Protein AF-A0AAU7JNE1-F1 (afdb_monomer_lite)

Structure (mmCIF, N/CA/C/O backbone):
data_AF-A0AAU7JNE1-F1
#
_entry.id   AF-A0AAU7JNE1-F1
#
loop_
_atom_site.group_PDB
_atom_site.id
_atom_site.type_symbol
_atom_site.label_atom_id
_atom_site.label_alt_id
_atom_site.label_comp_id
_atom_site.label_asym_id
_atom_site.label_entity_id
_atom_site.label_seq_id
_atom_site.pdbx_PDB_ins_code
_atom_site.Cartn_x
_atom_site.Cartn_y
_atom_site.Cartn_z
_atom_site.occupancy
_atom_site.B_iso_or_equiv
_atom_site.auth_seq_id
_atom_site.auth_comp_id
_atom_site.auth_asym_id
_atom_site.auth_atom_id
_atom_site.pdbx_PDB_model_num
ATOM 1 N N . MET A 1 1 ? 62.687 -26.487 -42.918 1.00 47.53 1 MET A N 1
ATOM 2 C CA . MET A 1 1 ? 62.307 -25.423 -43.878 1.00 47.53 1 MET A CA 1
ATOM 3 C C . MET A 1 1 ? 61.175 -25.980 -44.730 1.00 47.53 1 MET A C 1
ATOM 5 O O . MET A 1 1 ? 61.359 -27.064 -45.246 1.00 47.53 1 MET A O 1
ATOM 9 N N . GLY A 1 2 ? 59.994 -25.391 -44.863 1.00 45.94 2 GLY A N 1
ATOM 10 C CA . GLY A 1 2 ? 59.528 -24.094 -44.408 1.00 45.94 2 GLY A CA 1
ATOM 11 C C . GLY A 1 2 ? 57.996 -24.023 -44.367 1.00 45.94 2 GLY A C 1
ATOM 12 O O . GLY A 1 2 ? 57.308 -24.884 -44.899 1.00 45.94 2 GLY A O 1
ATOM 13 N N . ALA A 1 3 ? 57.560 -22.938 -43.730 1.00 47.88 3 ALA A N 1
ATOM 14 C CA . ALA A 1 3 ? 56.299 -22.215 -43.869 1.00 47.88 3 ALA A CA 1
ATOM 15 C C . ALA A 1 3 ? 54.975 -22.896 -43.460 1.00 47.88 3 ALA A C 1
ATOM 17 O O . ALA A 1 3 ? 54.356 -23.655 -44.197 1.00 47.88 3 ALA A O 1
ATOM 18 N N . ALA A 1 4 ? 54.499 -22.467 -42.287 1.00 55.19 4 ALA A N 1
ATOM 19 C CA . ALA A 1 4 ? 53.085 -22.336 -41.941 1.00 55.19 4 ALA A CA 1
ATOM 20 C C . ALA A 1 4 ? 52.344 -21.371 -42.892 1.00 55.19 4 ALA A C 1
ATOM 22 O O . ALA A 1 4 ? 52.993 -20.496 -43.462 1.00 55.19 4 ALA A O 1
ATOM 23 N N . THR A 1 5 ? 51.009 -21.494 -42.996 1.00 53.25 5 THR A N 1
ATOM 24 C CA . THR A 1 5 ? 49.974 -20.423 -43.165 1.00 53.25 5 THR A CA 1
ATOM 25 C C . THR A 1 5 ? 48.622 -21.076 -43.542 1.00 53.25 5 THR A C 1
ATOM 27 O O . THR A 1 5 ? 48.529 -21.753 -44.555 1.00 53.25 5 THR A O 1
ATOM 30 N N . HIS A 1 6 ? 47.671 -21.228 -42.602 1.00 47.78 6 HIS A N 1
ATOM 31 C CA . HIS A 1 6 ? 46.454 -20.408 -42.355 1.00 47.78 6 HIS A CA 1
ATOM 32 C C . HIS A 1 6 ? 45.591 -20.187 -43.619 1.00 47.78 6 HIS A C 1
ATOM 34 O O . HIS A 1 6 ? 46.081 -19.641 -44.594 1.00 47.78 6 HIS A O 1
ATOM 40 N N . ALA A 1 7 ? 44.313 -20.577 -43.684 1.00 55.62 7 ALA A N 1
ATOM 41 C CA . ALA A 1 7 ? 43.186 -19.962 -42.962 1.00 55.62 7 ALA A CA 1
ATOM 42 C C . ALA A 1 7 ? 41.859 -20.752 -43.223 1.00 55.62 7 ALA A C 1
ATOM 44 O O . ALA A 1 7 ? 41.901 -21.788 -43.881 1.00 55.62 7 ALA A O 1
ATOM 45 N N . PRO A 1 8 ? 40.676 -20.321 -42.739 1.00 52.72 8 PRO A N 1
ATOM 46 C CA . PRO A 1 8 ? 40.127 -20.716 -41.448 1.00 52.72 8 PRO A CA 1
ATOM 47 C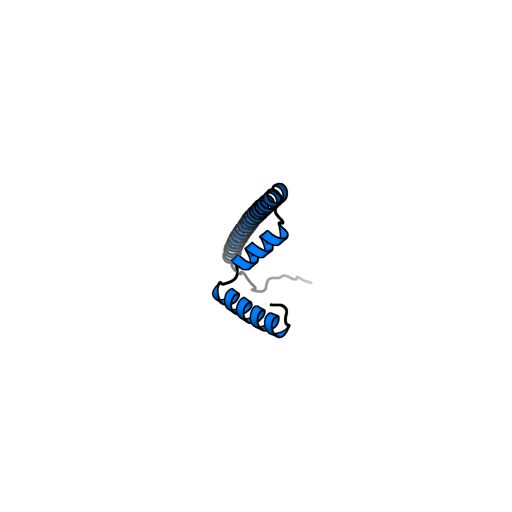 C . PRO A 1 8 ? 38.749 -21.399 -41.550 1.00 52.72 8 PRO A C 1
ATOM 49 O O . PRO A 1 8 ? 38.075 -21.402 -42.577 1.00 52.72 8 PRO A O 1
ATOM 52 N N . ALA A 1 9 ? 38.334 -21.963 -40.416 1.00 52.16 9 ALA A N 1
ATOM 53 C CA . ALA A 1 9 ? 37.028 -22.553 -40.177 1.00 52.16 9 ALA A CA 1
ATOM 54 C C . ALA A 1 9 ? 35.875 -21.618 -40.582 1.00 52.16 9 ALA A C 1
ATOM 56 O O . ALA A 1 9 ? 35.756 -20.497 -40.086 1.00 52.16 9 ALA A O 1
ATOM 57 N N . ALA A 1 10 ? 34.979 -22.133 -41.423 1.00 54.16 10 ALA A N 1
ATOM 58 C CA . ALA A 1 10 ? 33.642 -21.598 -41.597 1.00 54.16 10 ALA A CA 1
ATOM 59 C C . ALA A 1 10 ? 32.882 -21.738 -40.271 1.00 54.16 10 ALA A C 1
ATOM 61 O O . ALA A 1 10 ? 32.312 -22.781 -39.960 1.00 54.16 10 ALA A O 1
ATOM 62 N N . ALA A 1 11 ? 32.897 -20.687 -39.461 1.00 57.72 11 ALA A N 1
ATOM 63 C CA . ALA A 1 11 ? 31.986 -20.560 -38.346 1.00 57.72 11 ALA A CA 1
ATOM 64 C C . ALA A 1 11 ? 31.508 -19.112 -38.238 1.00 57.72 11 ALA A C 1
ATOM 66 O O . ALA A 1 11 ? 32.297 -18.192 -38.040 1.00 57.72 11 ALA A O 1
ATOM 67 N N . ARG A 1 12 ? 30.177 -18.989 -38.256 1.00 57.16 12 ARG A N 1
ATOM 68 C CA . ARG A 1 12 ? 29.361 -17.984 -37.567 1.00 57.16 12 ARG A CA 1
ATOM 69 C C . ARG A 1 12 ? 29.559 -16.516 -37.966 1.00 57.16 12 ARG A C 1
ATOM 71 O O . ARG A 1 12 ? 29.960 -15.694 -37.154 1.00 57.16 12 ARG A O 1
ATOM 78 N N . ASN A 1 13 ? 29.097 -16.161 -39.164 1.00 53.84 13 ASN A N 1
ATOM 79 C CA . ASN A 1 13 ? 28.498 -14.837 -39.350 1.00 53.84 13 ASN A CA 1
ATOM 80 C C . ASN A 1 13 ? 27.006 -14.927 -38.987 1.00 53.84 13 ASN A C 1
ATOM 82 O O . ASN A 1 13 ? 26.149 -15.042 -39.861 1.00 53.84 13 ASN A O 1
ATOM 86 N N . ALA A 1 14 ? 26.707 -14.963 -37.684 1.00 57.62 14 ALA A N 1
ATOM 87 C CA . ALA A 1 14 ? 25.379 -14.580 -37.218 1.00 57.62 14 ALA A CA 1
ATOM 88 C C . ALA A 1 14 ? 25.259 -13.078 -37.495 1.00 57.62 14 ALA A C 1
ATOM 90 O O . ALA A 1 14 ? 26.053 -12.284 -36.992 1.00 57.62 14 ALA A O 1
ATOM 91 N N . SER A 1 15 ? 24.346 -12.730 -38.395 1.00 55.62 15 SER A N 1
ATOM 92 C CA . SER A 1 15 ? 24.239 -11.419 -39.023 1.00 55.62 15 SER A CA 1
ATOM 93 C C . SER A 1 15 ? 24.266 -10.276 -38.010 1.00 55.62 15 SER A C 1
ATOM 95 O O . SER A 1 15 ? 23.428 -10.207 -37.113 1.00 55.62 15 SER A O 1
ATOM 97 N N . VAL A 1 16 ? 25.171 -9.325 -38.232 1.00 57.22 16 VAL A N 1
ATOM 98 C CA . VAL A 1 16 ? 25.333 -8.070 -37.477 1.00 57.22 16 VAL A CA 1
ATOM 99 C C . VAL A 1 16 ? 24.021 -7.262 -37.343 1.00 57.22 16 VAL A C 1
ATOM 101 O O . VAL A 1 16 ? 23.894 -6.467 -36.419 1.00 57.22 16 VAL A O 1
ATOM 104 N N . GLY A 1 17 ? 23.014 -7.506 -38.194 1.00 57.47 17 GLY A N 1
ATOM 105 C CA . GLY A 1 17 ? 21.682 -6.891 -38.095 1.00 57.47 17 GLY A CA 1
ATOM 106 C C . GLY A 1 17 ? 20.751 -7.479 -37.022 1.00 57.47 17 GLY A C 1
ATOM 107 O O . GLY A 1 17 ? 19.938 -6.745 -36.473 1.00 57.47 17 GLY A O 1
ATOM 108 N N . ASP A 1 18 ? 20.887 -8.762 -36.675 1.00 60.38 18 ASP A N 1
ATOM 109 C CA . ASP A 1 18 ? 19.986 -9.444 -35.724 1.00 60.38 18 ASP A CA 1
ATOM 110 C C . ASP A 1 18 ? 20.318 -9.066 -34.267 1.00 60.38 18 ASP A C 1
ATOM 112 O O . ASP A 1 18 ? 19.441 -8.748 -33.465 1.00 60.38 18 ASP A O 1
ATOM 116 N N . ASN A 1 19 ? 21.616 -8.943 -33.958 1.00 67.25 19 ASN A N 1
ATOM 117 C CA . ASN A 1 19 ? 22.093 -8.473 -32.651 1.00 67.25 19 ASN A CA 1
ATOM 118 C C . ASN A 1 19 ? 21.745 -6.998 -32.379 1.00 67.25 19 ASN A C 1
ATOM 120 O O . ASN A 1 19 ? 21.518 -6.629 -31.229 1.00 67.25 19 ASN A O 1
ATOM 124 N N . GLY A 1 20 ? 21.705 -6.152 -33.417 1.00 74.44 20 GLY A N 1
ATOM 125 C CA . GLY A 1 20 ? 21.355 -4.733 -33.285 1.00 74.44 20 GLY A CA 1
ATOM 126 C C . GLY A 1 20 ? 19.876 -4.525 -32.957 1.00 74.44 20 GLY A C 1
ATOM 127 O O . GLY A 1 20 ? 19.552 -3.826 -32.001 1.00 74.44 20 GLY A O 1
ATOM 128 N N . ILE A 1 21 ? 18.985 -5.212 -33.680 1.00 74.50 21 ILE A N 1
ATOM 129 C CA . ILE A 1 21 ? 17.534 -5.148 -33.440 1.00 74.50 21 ILE A CA 1
ATOM 130 C C . ILE A 1 21 ? 17.189 -5.710 -32.052 1.00 74.50 21 ILE A C 1
ATOM 132 O O . ILE A 1 21 ? 16.400 -5.108 -31.322 1.00 74.50 21 ILE A O 1
ATOM 136 N N . ALA A 1 22 ? 17.814 -6.823 -31.649 1.00 86.31 22 ALA A N 1
ATOM 137 C CA . ALA A 1 22 ? 17.635 -7.386 -30.311 1.00 86.31 22 ALA A CA 1
ATOM 138 C C . ALA A 1 22 ? 18.128 -6.436 -29.199 1.00 86.31 22 ALA A C 1
ATOM 140 O O . ALA A 1 22 ? 17.481 -6.320 -28.156 1.00 86.31 22 ALA A O 1
ATOM 141 N N . ALA A 1 23 ? 19.235 -5.717 -29.421 1.00 91.88 23 ALA A N 1
ATOM 142 C CA . ALA A 1 23 ? 19.755 -4.738 -28.467 1.00 91.88 23 ALA A CA 1
ATOM 143 C C . ALA A 1 23 ? 18.835 -3.515 -28.312 1.00 91.88 23 ALA A C 1
ATOM 145 O O . ALA A 1 23 ? 18.633 -3.045 -27.191 1.00 91.88 23 ALA A O 1
ATOM 146 N N . ASP A 1 24 ? 18.240 -3.024 -29.400 1.00 93.31 24 ASP A N 1
ATOM 147 C CA . ASP A 1 24 ? 17.316 -1.886 -29.351 1.00 93.31 24 ASP A CA 1
ATOM 148 C C . ASP A 1 24 ? 15.982 -2.254 -28.682 1.00 93.31 24 ASP A C 1
ATOM 150 O O . ASP A 1 24 ? 15.461 -1.480 -27.876 1.00 93.31 24 ASP A O 1
ATOM 154 N N . GLN A 1 25 ? 15.462 -3.464 -28.926 1.00 94.69 25 GLN A N 1
ATOM 155 C CA . GLN A 1 25 ? 14.291 -3.980 -28.205 1.00 94.69 25 GLN A CA 1
ATOM 156 C C . GLN A 1 25 ? 14.562 -4.122 -26.704 1.00 94.69 25 GLN A C 1
ATOM 158 O O . GLN A 1 25 ? 13.729 -3.724 -25.886 1.00 94.69 25 GLN A O 1
ATOM 163 N N . LEU A 1 26 ? 15.730 -4.655 -26.333 1.00 94.94 26 LEU A N 1
ATOM 164 C CA . LEU A 1 26 ? 16.135 -4.770 -24.935 1.00 94.94 26 LEU A CA 1
ATOM 165 C C . LEU A 1 26 ? 16.241 -3.391 -24.270 1.00 94.94 26 LEU A C 1
ATOM 167 O O . LEU A 1 26 ? 15.711 -3.212 -23.174 1.00 94.94 26 LEU A O 1
ATOM 171 N N . ARG A 1 27 ? 16.856 -2.406 -24.941 1.00 96.81 27 ARG A N 1
ATOM 172 C CA . ARG A 1 27 ? 16.958 -1.028 -24.435 1.00 96.81 27 ARG A CA 1
ATOM 173 C C . ARG A 1 27 ? 15.576 -0.419 -24.194 1.00 96.81 27 ARG A C 1
ATOM 175 O O . ARG A 1 27 ? 15.322 0.071 -23.100 1.00 96.81 27 ARG A O 1
ATOM 182 N N . ALA A 1 28 ? 14.657 -0.544 -25.152 1.00 97.25 2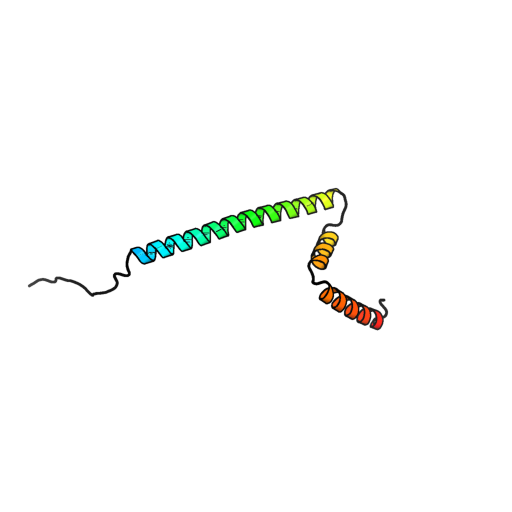8 ALA A N 1
ATOM 183 C CA . ALA A 1 28 ? 13.295 -0.028 -25.012 1.00 97.25 28 ALA A CA 1
ATOM 184 C C . ALA A 1 28 ? 12.516 -0.682 -23.851 1.00 97.25 28 ALA A C 1
ATOM 186 O O . ALA A 1 28 ? 11.717 -0.023 -23.182 1.00 97.25 28 ALA A O 1
ATOM 187 N N . ILE A 1 29 ? 12.734 -1.979 -23.591 1.00 97.81 29 ILE A N 1
ATOM 188 C CA . ILE A 1 29 ? 12.142 -2.668 -22.434 1.00 97.81 29 ILE A CA 1
ATOM 189 C C . ILE A 1 29 ? 12.721 -2.118 -21.126 1.00 97.81 29 ILE A C 1
ATOM 191 O O . ILE A 1 29 ? 11.946 -1.826 -20.216 1.00 97.81 29 ILE A O 1
ATOM 195 N N . ILE A 1 30 ? 14.048 -1.965 -21.040 1.00 98.19 30 ILE A N 1
ATOM 196 C CA . ILE A 1 30 ? 14.737 -1.454 -19.846 1.00 98.19 30 ILE A CA 1
ATOM 197 C C . ILE A 1 30 ? 14.266 -0.037 -19.523 1.00 98.19 30 ILE A C 1
ATOM 199 O O . ILE A 1 30 ? 13.774 0.187 -18.421 1.00 98.19 30 ILE A O 1
ATOM 203 N N . GLU A 1 31 ? 14.303 0.876 -20.494 1.00 98.50 31 GLU A N 1
ATOM 204 C CA . GLU A 1 31 ? 13.879 2.271 -20.308 1.00 98.50 31 GLU A CA 1
ATOM 205 C C . GLU A 1 31 ? 12.424 2.358 -19.819 1.00 98.50 31 GLU A C 1
ATOM 207 O O . GLU A 1 31 ? 12.090 3.134 -18.922 1.00 98.50 31 GLU A O 1
ATOM 212 N N . ARG A 1 32 ? 11.535 1.509 -20.358 1.00 98.50 32 ARG A N 1
ATOM 213 C CA . ARG A 1 32 ? 10.138 1.460 -19.910 1.00 98.50 32 ARG A CA 1
ATOM 214 C C . ARG A 1 32 ? 10.008 0.953 -18.472 1.00 98.50 32 ARG A C 1
ATOM 216 O O . ARG A 1 32 ? 9.151 1.452 -17.746 1.00 98.50 32 ARG A O 1
ATOM 223 N N . VAL A 1 33 ? 10.809 -0.032 -18.064 1.00 98.31 33 VAL A N 1
ATOM 224 C CA . VAL A 1 33 ? 10.821 -0.550 -16.684 1.00 98.31 33 VAL A CA 1
ATOM 225 C C . VAL A 1 33 ? 11.386 0.486 -15.715 1.00 98.31 33 VAL A C 1
ATOM 227 O O . VAL A 1 33 ? 10.800 0.689 -14.656 1.00 98.31 33 VAL A O 1
ATOM 230 N N . GLU A 1 34 ? 12.470 1.170 -16.075 1.00 98.44 34 GLU A N 1
ATOM 231 C CA . GLU A 1 34 ? 13.073 2.224 -15.253 1.00 98.44 34 GLU A CA 1
ATOM 232 C C . GLU A 1 34 ? 12.088 3.367 -15.011 1.00 98.44 34 GLU A C 1
ATOM 234 O O . GLU A 1 34 ? 11.841 3.723 -13.859 1.00 98.44 34 GLU A O 1
ATOM 239 N N . ARG A 1 35 ? 11.409 3.839 -16.063 1.00 98.62 35 ARG A N 1
ATOM 240 C CA . ARG A 1 35 ? 10.350 4.845 -15.921 1.00 98.62 35 ARG A CA 1
ATOM 241 C C . ARG A 1 35 ? 9.225 4.374 -14.992 1.00 98.62 35 ARG A C 1
ATOM 243 O O . ARG A 1 35 ? 8.794 5.118 -14.119 1.00 98.62 35 ARG A O 1
ATOM 250 N N . LEU A 1 36 ? 8.765 3.126 -15.133 1.00 98.56 36 LEU A N 1
ATOM 251 C CA . LEU A 1 36 ? 7.738 2.563 -14.244 1.00 98.56 36 LEU A CA 1
ATOM 252 C C . LEU A 1 36 ? 8.223 2.441 -12.789 1.00 98.56 36 LEU A C 1
ATOM 254 O O . LEU A 1 36 ? 7.424 2.579 -11.863 1.00 98.56 36 LEU A O 1
ATOM 258 N N . HIS A 1 37 ? 9.512 2.186 -12.560 1.00 98.44 37 HIS A N 1
ATOM 259 C CA . HIS A 1 37 ? 10.090 2.189 -11.217 1.00 98.44 37 HIS A CA 1
ATOM 260 C C . HIS A 1 37 ? 10.138 3.593 -10.611 1.00 98.44 37 HIS A C 1
ATOM 262 O O . HIS A 1 37 ? 9.848 3.739 -9.423 1.00 98.44 37 HIS A O 1
ATOM 268 N N . GLU A 1 38 ? 10.457 4.616 -11.401 1.00 98.44 38 GLU A N 1
ATOM 269 C CA . GLU A 1 38 ? 10.408 6.013 -10.961 1.00 98.44 38 GLU A CA 1
ATOM 270 C C . GLU A 1 38 ? 8.977 6.443 -10.616 1.00 98.44 38 GLU A C 1
ATOM 272 O O . GLU A 1 38 ? 8.745 6.965 -9.526 1.00 98.44 38 GLU A O 1
ATOM 277 N N . GLU A 1 39 ? 8.003 6.138 -11.480 1.00 98.38 39 GLU A N 1
ATOM 278 C CA . GLU A 1 39 ? 6.578 6.394 -11.228 1.00 98.38 39 GLU A CA 1
ATOM 279 C C . GLU A 1 39 ? 6.099 5.688 -9.949 1.00 98.38 39 GLU A C 1
ATOM 281 O O . GLU A 1 39 ? 5.448 6.294 -9.095 1.00 98.38 39 GLU A O 1
ATOM 286 N N . LYS A 1 40 ? 6.468 4.413 -9.767 1.00 98.00 40 LYS A N 1
ATOM 287 C CA . LYS A 1 40 ? 6.155 3.658 -8.547 1.00 98.00 40 LYS A CA 1
ATOM 288 C C . LYS A 1 40 ? 6.765 4.317 -7.309 1.00 98.00 40 LYS A C 1
ATOM 290 O O . LYS A 1 40 ? 6.091 4.408 -6.287 1.00 98.00 40 LYS A O 1
ATOM 295 N N . LYS A 1 41 ? 8.022 4.761 -7.384 1.00 98.06 41 LYS A N 1
ATOM 296 C CA . LYS A 1 41 ? 8.702 5.421 -6.266 1.00 98.06 41 LYS A CA 1
ATOM 297 C C . LYS A 1 41 ? 8.008 6.731 -5.886 1.00 98.06 41 LYS A C 1
ATOM 299 O O . LYS A 1 41 ? 7.796 6.955 -4.698 1.00 98.06 41 LYS A O 1
ATOM 304 N N . ALA A 1 42 ? 7.623 7.545 -6.868 1.00 98.31 42 ALA A N 1
ATOM 305 C CA . ALA A 1 42 ? 6.876 8.779 -6.631 1.00 98.31 42 ALA A CA 1
ATOM 306 C C . ALA A 1 42 ? 5.533 8.495 -5.934 1.00 98.31 42 ALA A C 1
ATOM 308 O O . ALA A 1 42 ? 5.225 9.093 -4.910 1.00 98.31 42 ALA A O 1
ATOM 309 N N . LEU A 1 43 ? 4.787 7.484 -6.393 1.00 98.38 43 LEU A N 1
ATOM 310 C CA . LEU A 1 43 ? 3.543 7.066 -5.735 1.00 98.38 43 LEU A CA 1
ATOM 311 C C . LEU A 1 43 ? 3.767 6.559 -4.300 1.00 98.38 43 LEU A C 1
ATOM 313 O O . LEU A 1 43 ? 2.956 6.810 -3.410 1.00 98.38 43 LEU A O 1
ATOM 317 N N . GLU A 1 44 ? 4.856 5.829 -4.049 1.00 98.12 44 GLU A N 1
ATOM 318 C CA . GLU A 1 44 ? 5.222 5.388 -2.698 1.00 98.12 44 GLU A CA 1
ATOM 319 C C . GLU A 1 44 ? 5.627 6.557 -1.783 1.00 98.12 44 GLU A C 1
ATOM 321 O O . GLU A 1 44 ? 5.451 6.469 -0.565 1.00 98.12 44 GLU A O 1
ATOM 326 N N . GLU A 1 45 ? 6.184 7.636 -2.334 1.00 98.62 45 GLU A N 1
ATOM 327 C CA . GLU A 1 45 ? 6.448 8.898 -1.629 1.00 98.62 45 GLU A CA 1
ATOM 328 C C . GLU A 1 45 ? 5.137 9.596 -1.261 1.00 98.62 45 GLU A C 1
ATOM 330 O O . GLU A 1 45 ? 4.889 9.800 -0.073 1.00 98.62 45 GLU A O 1
ATOM 335 N N . ASP A 1 46 ? 4.241 9.795 -2.226 1.00 98.62 46 ASP A N 1
ATOM 336 C CA . ASP A 1 46 ? 2.932 10.415 -1.993 1.00 98.62 46 ASP A CA 1
ATOM 337 C C . ASP A 1 46 ? 2.118 9.664 -0.923 1.00 98.62 46 ASP A C 1
ATOM 339 O O . ASP A 1 46 ? 1.559 10.256 0.002 1.00 98.62 46 ASP A O 1
ATOM 343 N N . ILE A 1 47 ? 2.088 8.326 -0.984 1.00 98.06 47 ILE A N 1
ATOM 344 C CA . ILE A 1 47 ? 1.403 7.496 0.020 1.00 98.06 47 ILE A CA 1
ATOM 345 C C . ILE A 1 47 ? 2.019 7.683 1.416 1.00 98.06 47 ILE A C 1
ATOM 347 O O . ILE A 1 47 ? 1.299 7.678 2.422 1.00 98.06 47 ILE A O 1
ATOM 351 N N . ARG A 1 48 ? 3.349 7.812 1.510 1.00 98.00 48 ARG A N 1
ATOM 352 C CA . ARG A 1 48 ? 4.028 8.048 2.793 1.00 98.00 48 ARG A CA 1
ATOM 353 C C . ARG A 1 48 ? 3.661 9.408 3.367 1.00 98.00 48 ARG A C 1
ATOM 355 O O . ARG A 1 48 ? 3.397 9.468 4.570 1.00 98.00 48 ARG A O 1
ATOM 362 N N . AS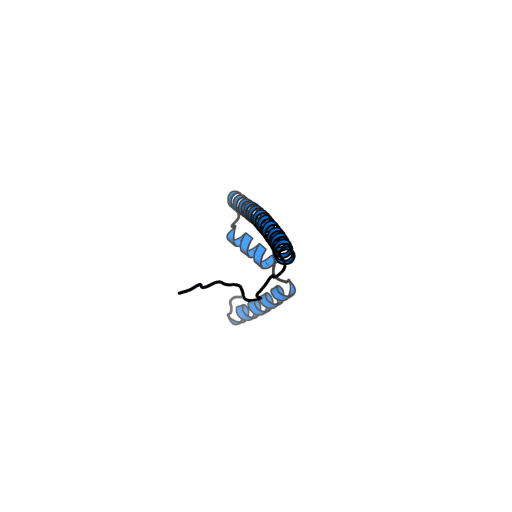P A 1 49 ? 3.588 10.435 2.533 1.00 98.44 49 ASP A N 1
ATOM 363 C CA . ASP A 1 49 ? 3.235 11.787 2.954 1.00 98.44 49 ASP A CA 1
ATOM 364 C C . ASP A 1 49 ? 1.788 11.859 3.455 1.00 98.44 49 ASP A C 1
ATOM 366 O O . ASP A 1 49 ? 1.548 12.397 4.535 1.00 98.44 49 ASP A O 1
ATOM 370 N N . VAL A 1 50 ? 0.842 11.182 2.793 1.00 98.44 50 VAL A N 1
ATOM 371 C CA . VAL A 1 50 ? -0.549 11.061 3.278 1.00 98.44 50 VAL A CA 1
ATOM 372 C C . VAL A 1 50 ? -0.620 10.379 4.650 1.00 98.44 50 VAL A C 1
ATOM 374 O O . VAL A 1 50 ? -1.357 10.810 5.541 1.00 98.44 50 VAL A O 1
ATOM 377 N N . TYR A 1 51 ? 0.155 9.312 4.874 1.00 98.25 51 TYR A N 1
ATOM 378 C CA . TYR A 1 51 ? 0.215 8.695 6.203 1.00 98.25 51 TYR A CA 1
ATOM 379 C C . TYR A 1 51 ? 0.885 9.605 7.240 1.00 98.25 51 TYR A C 1
ATOM 381 O O . TYR A 1 51 ? 0.490 9.582 8.409 1.00 98.25 51 TYR A O 1
ATOM 389 N N . ALA A 1 52 ? 1.891 10.387 6.849 1.00 98.31 52 ALA A N 1
ATOM 390 C CA . ALA A 1 52 ? 2.539 11.346 7.736 1.00 98.31 52 ALA A CA 1
ATOM 391 C C . ALA A 1 52 ? 1.577 12.474 8.140 1.00 98.31 52 ALA A C 1
ATOM 393 O O . ALA A 1 52 ? 1.501 12.797 9.327 1.00 98.31 52 ALA A O 1
ATOM 394 N N . GLU A 1 53 ? 0.791 12.996 7.197 1.00 98.44 53 GLU A N 1
ATOM 395 C CA . GLU A 1 53 ? -0.278 13.964 7.451 1.00 98.44 53 GLU A CA 1
ATOM 396 C C . GLU A 1 53 ? -1.296 13.397 8.443 1.00 98.44 53 GLU A C 1
ATOM 398 O O . GLU A 1 53 ? -1.518 13.990 9.498 1.00 98.44 53 GLU A O 1
ATOM 403 N N . ALA A 1 54 ? -1.820 12.193 8.184 1.00 98.50 54 ALA A N 1
ATOM 404 C CA . ALA A 1 54 ? -2.780 11.546 9.075 1.00 98.50 54 ALA A CA 1
ATOM 405 C C . ALA A 1 54 ? -2.238 11.399 10.508 1.00 98.50 54 ALA A C 1
ATOM 407 O O . ALA A 1 54 ? -2.961 11.624 11.481 1.00 98.50 54 ALA A O 1
ATOM 408 N N . LYS A 1 55 ? -0.946 11.072 10.654 1.00 98.00 55 LYS A N 1
ATOM 409 C CA . LYS A 1 55 ? -0.276 11.035 11.960 1.00 98.00 55 LYS A CA 1
ATOM 410 C C . LYS A 1 55 ? -0.223 12.420 12.613 1.00 98.00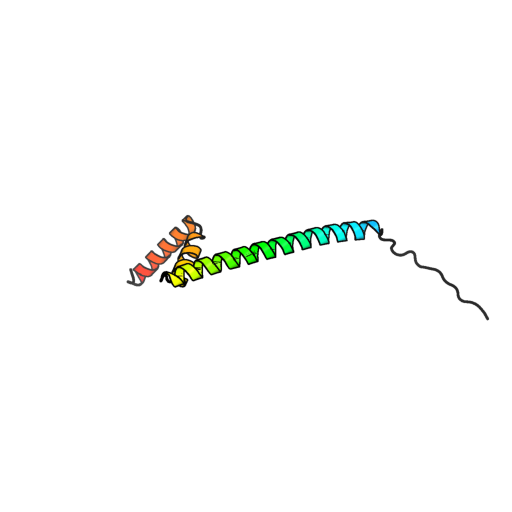 55 LYS A C 1
ATOM 412 O O . LYS A 1 55 ? -0.468 12.520 13.812 1.00 98.00 55 LYS A O 1
ATOM 417 N N . GLY A 1 56 ? 0.093 13.465 11.848 1.00 98.19 56 GLY A N 1
ATOM 418 C CA . GLY A 1 56 ? 0.132 14.854 12.317 1.00 98.19 56 GLY A CA 1
ATOM 419 C C . GLY A 1 56 ? -1.229 15.372 12.789 1.00 98.19 56 GLY A C 1
ATOM 420 O O . GLY A 1 56 ? -1.294 16.120 13.760 1.00 98.19 56 GLY A O 1
ATOM 421 N N . THR A 1 57 ? -2.318 14.911 12.170 1.00 98.38 57 THR A N 1
ATOM 422 C CA . THR A 1 57 ? -3.700 15.215 12.583 1.00 98.38 57 THR A CA 1
ATOM 423 C C . THR A 1 57 ? -4.170 14.379 13.785 1.00 98.38 57 THR A C 1
ATOM 425 O O . THR A 1 57 ? -5.243 14.632 14.326 1.00 98.38 57 THR A O 1
ATOM 428 N N . GLY A 1 58 ? -3.381 13.396 14.235 1.00 97.88 58 GLY A N 1
ATOM 429 C CA . GLY A 1 58 ? -3.678 12.578 15.416 1.00 97.88 58 GLY A CA 1
ATOM 430 C C . GLY A 1 58 ? -4.314 11.214 15.132 1.00 97.88 58 GLY A C 1
ATOM 431 O O . GLY A 1 58 ? -4.745 10.544 16.069 1.00 97.88 58 GLY A O 1
ATOM 432 N N . PHE A 1 59 ? -4.362 10.760 13.876 1.00 98.38 59 PHE A N 1
ATOM 433 C CA . PHE A 1 59 ? -4.842 9.416 13.551 1.00 98.38 59 PHE A CA 1
ATOM 434 C C . PHE A 1 59 ? -3.767 8.338 13.764 1.00 98.38 59 PHE A C 1
ATOM 436 O O . PHE A 1 59 ? -2.580 8.529 13.478 1.00 98.38 59 PHE A O 1
ATOM 443 N N . ASP A 1 60 ? -4.196 7.139 14.175 1.00 97.81 60 ASP A N 1
ATOM 444 C CA . ASP A 1 60 ? -3.319 5.968 14.212 1.00 97.81 60 ASP A CA 1
ATOM 445 C C . ASP A 1 60 ? -3.123 5.385 12.802 1.00 97.81 60 ASP A C 1
ATOM 447 O O . ASP A 1 60 ? -3.941 4.628 12.269 1.00 97.81 60 ASP A O 1
ATOM 451 N N . THR A 1 61 ? -1.977 5.704 12.205 1.00 97.75 61 THR A N 1
ATOM 452 C CA . THR A 1 61 ? -1.574 5.194 10.885 1.00 97.75 61 THR A CA 1
ATOM 453 C C . THR A 1 61 ? -1.512 3.667 10.786 1.00 97.75 61 THR A C 1
ATOM 455 O O . THR A 1 61 ? -1.701 3.132 9.692 1.00 97.75 61 THR A O 1
ATOM 458 N N . LYS A 1 62 ? -1.288 2.930 11.886 1.00 97.25 62 LYS A N 1
ATOM 459 C CA . LYS A 1 62 ? -1.327 1.457 11.870 1.00 97.25 62 LYS A CA 1
ATOM 460 C C . LYS A 1 62 ? -2.746 0.966 11.613 1.00 97.25 62 LYS A C 1
ATOM 462 O O . LYS A 1 62 ? -2.931 0.036 10.831 1.00 97.25 62 LYS A O 1
ATOM 467 N N . ILE A 1 63 ? -3.737 1.601 12.236 1.00 98.19 63 ILE A N 1
ATOM 468 C CA . ILE A 1 63 ? -5.149 1.263 12.040 1.00 98.19 63 ILE A CA 1
ATOM 469 C C . ILE A 1 63 ? -5.605 1.654 10.634 1.00 98.19 63 ILE A C 1
ATOM 471 O O . ILE A 1 63 ? -6.228 0.836 9.961 1.00 98.19 63 ILE A O 1
ATOM 475 N N . ILE A 1 64 ? -5.208 2.826 10.124 1.00 97.94 64 ILE A N 1
ATOM 476 C CA . ILE A 1 64 ? -5.518 3.213 8.736 1.00 97.94 64 ILE A CA 1
ATOM 477 C C . ILE A 1 64 ? -4.949 2.188 7.743 1.00 97.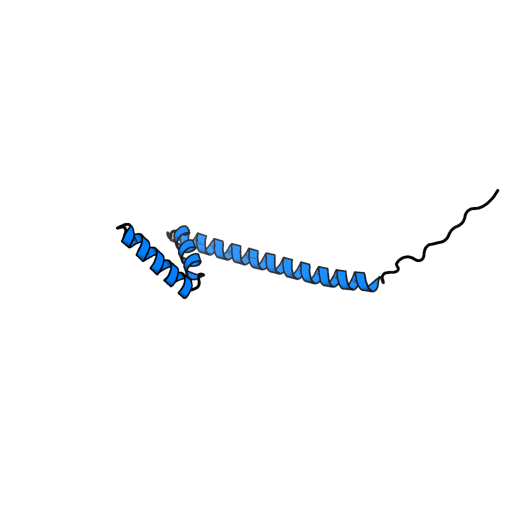94 64 ILE A C 1
ATOM 479 O O . ILE A 1 64 ? -5.663 1.745 6.845 1.00 97.94 64 ILE A O 1
ATOM 483 N N . LYS A 1 65 ? -3.694 1.748 7.911 1.00 97.12 65 LYS A N 1
ATOM 484 C CA . LYS A 1 65 ? -3.095 0.709 7.052 1.00 97.12 65 LYS A CA 1
ATOM 485 C C . LYS A 1 65 ? -3.873 -0.607 7.097 1.00 97.12 65 LYS A C 1
ATOM 487 O O . LYS A 1 65 ? -4.084 -1.207 6.044 1.00 97.12 65 LYS A O 1
ATOM 492 N N . LYS A 1 66 ? -4.341 -1.030 8.279 1.00 96.44 66 LYS A N 1
ATOM 493 C CA . LYS A 1 66 ? -5.225 -2.202 8.413 1.00 96.44 66 LYS A CA 1
ATOM 494 C C . LYS A 1 66 ? -6.527 -2.008 7.636 1.00 96.44 66 LYS A C 1
ATOM 496 O O . LYS A 1 66 ? -6.894 -2.887 6.868 1.00 96.44 66 LYS A O 1
ATOM 501 N N . ILE A 1 67 ? -7.179 -0.850 7.762 1.00 95.81 67 ILE A N 1
ATOM 502 C CA . ILE A 1 67 ? -8.415 -0.537 7.026 1.00 95.81 67 ILE A CA 1
ATOM 503 C C . ILE A 1 67 ? -8.176 -0.573 5.513 1.00 95.81 67 ILE A C 1
ATOM 505 O O . ILE A 1 67 ? -8.970 -1.162 4.786 1.00 95.81 67 ILE A O 1
ATOM 509 N N . VAL A 1 68 ? -7.081 0.013 5.019 1.00 96.00 68 VAL A N 1
ATOM 510 C CA . VAL A 1 68 ? -6.733 -0.033 3.588 1.00 96.00 68 VAL A CA 1
ATOM 511 C C . VAL A 1 68 ? -6.515 -1.474 3.123 1.00 96.00 68 VAL A C 1
ATOM 513 O O . VAL A 1 68 ? -7.022 -1.844 2.068 1.00 96.00 68 VAL A O 1
ATOM 516 N N . ALA A 1 69 ? -5.813 -2.301 3.903 1.00 93.69 69 ALA A N 1
ATOM 517 C CA . ALA A 1 69 ? -5.612 -3.714 3.583 1.00 93.69 69 ALA A CA 1
ATOM 518 C C . ALA A 1 69 ? -6.941 -4.481 3.523 1.00 93.69 69 ALA A C 1
ATOM 520 O O . ALA A 1 69 ? -7.201 -5.147 2.524 1.00 93.69 69 ALA A O 1
ATOM 521 N N . ILE A 1 70 ? -7.807 -4.300 4.527 1.00 91.69 70 ILE A N 1
ATOM 522 C CA . ILE A 1 70 ? -9.158 -4.875 4.561 1.00 91.69 70 ILE A CA 1
ATOM 523 C C . ILE A 1 70 ? -9.915 -4.467 3.297 1.00 91.69 70 ILE A C 1
ATOM 525 O O . ILE A 1 70 ? -10.386 -5.322 2.557 1.00 91.69 70 ILE A O 1
ATOM 529 N N . ARG A 1 71 ? -9.952 -3.167 2.974 1.00 92.38 71 ARG A N 1
ATOM 530 C CA . ARG A 1 71 ? -10.673 -2.622 1.809 1.00 92.38 71 ARG A CA 1
ATOM 531 C C . ARG A 1 71 ? -10.172 -3.130 0.456 1.00 92.38 71 ARG A C 1
ATOM 533 O O . ARG A 1 71 ? -10.934 -3.056 -0.503 1.00 92.38 71 ARG A O 1
ATOM 540 N N . ARG A 1 72 ? -8.932 -3.621 0.367 1.00 92.62 72 ARG A N 1
ATOM 541 C CA . ARG A 1 72 ? -8.375 -4.232 -0.851 1.00 92.62 72 ARG A CA 1
ATOM 542 C C . ARG A 1 72 ? -8.794 -5.688 -1.045 1.00 92.62 72 ARG A C 1
ATOM 544 O O . ARG A 1 72 ? -8.679 -6.181 -2.162 1.00 92.62 72 ARG A O 1
ATOM 551 N N . GLN A 1 73 ? -9.227 -6.374 0.011 1.00 89.12 73 GLN A N 1
ATOM 552 C CA . GLN A 1 73 ? -9.736 -7.741 -0.091 1.00 89.12 73 GLN A CA 1
ATOM 553 C C . GLN A 1 73 ? -11.074 -7.763 -0.835 1.00 89.12 73 GLN A C 1
ATOM 555 O O . GLN A 1 73 ? -11.866 -6.821 -0.718 1.00 89.12 73 GLN A O 1
ATOM 560 N N . ASP A 1 74 ? -11.328 -8.861 -1.551 1.00 92.00 74 ASP A N 1
ATOM 561 C CA . ASP A 1 74 ? -12.633 -9.135 -2.143 1.00 92.00 74 ASP A CA 1
ATOM 562 C C . ASP A 1 74 ? -13.725 -9.157 -1.061 1.00 92.00 74 ASP A C 1
ATOM 564 O O . ASP A 1 74 ? -13.531 -9.671 0.042 1.00 92.00 74 ASP A O 1
ATOM 568 N N . HIS A 1 75 ? -14.873 -8.555 -1.366 1.00 89.25 75 HIS A N 1
ATOM 569 C CA . HIS A 1 75 ? -15.937 -8.368 -0.385 1.00 89.25 75 HIS A CA 1
ATOM 570 C C . HIS A 1 75 ? -16.618 -9.686 0.004 1.00 89.25 75 HIS A C 1
ATOM 572 O O . HIS A 1 75 ? -17.018 -9.834 1.158 1.00 89.25 75 HIS A O 1
ATOM 578 N N . ALA A 1 76 ? -16.760 -10.634 -0.929 1.00 91.50 76 ALA A N 1
ATOM 579 C CA . ALA A 1 76 ? -17.339 -11.936 -0.621 1.00 91.50 76 ALA A CA 1
ATOM 580 C C . ALA A 1 76 ? -16.371 -12.758 0.237 1.00 91.50 76 ALA A C 1
ATOM 582 O O . ALA A 1 76 ? -16.778 -13.254 1.284 1.00 91.50 76 ALA A O 1
ATOM 583 N N . ALA A 1 77 ? -15.088 -12.789 -0.139 1.00 91.31 77 ALA A N 1
ATOM 584 C CA . ALA A 1 77 ? -14.048 -13.455 0.644 1.00 91.31 77 ALA A CA 1
ATOM 585 C C . ALA A 1 77 ? -13.952 -12.897 2.075 1.00 91.31 77 ALA A C 1
ATOM 587 O O . ALA A 1 77 ? -13.865 -13.660 3.032 1.00 91.31 77 ALA A O 1
ATOM 588 N N . ARG A 1 78 ? -14.038 -11.567 2.241 1.00 91.12 78 ARG A N 1
ATOM 589 C CA . ARG A 1 78 ? -14.033 -10.938 3.570 1.00 91.12 78 ARG A CA 1
ATOM 590 C C . ARG A 1 78 ? -15.230 -11.368 4.416 1.00 91.12 78 ARG A C 1
ATOM 592 O O . ARG A 1 78 ? -15.055 -11.683 5.584 1.00 91.12 78 ARG A O 1
ATOM 599 N N . LYS A 1 79 ? -16.435 -11.393 3.840 1.00 93.50 79 LYS A N 1
ATOM 600 C CA . LYS A 1 79 ? -17.643 -11.818 4.564 1.00 93.50 79 LYS A CA 1
ATOM 601 C C . LYS A 1 79 ? -17.592 -13.281 4.986 1.00 93.50 79 LYS A C 1
ATOM 603 O O . LYS A 1 79 ? -18.079 -13.617 6.058 1.00 93.50 79 LYS A O 1
ATOM 608 N N . GLU A 1 80 ? -17.038 -14.141 4.139 1.00 94.50 80 GLU A N 1
ATOM 609 C CA . GLU A 1 80 ? -16.838 -15.551 4.469 1.00 94.50 80 GLU A CA 1
ATOM 610 C C . GLU A 1 80 ? -15.857 -15.705 5.640 1.00 94.50 80 GLU A C 1
ATOM 612 O O . GLU A 1 80 ? -16.163 -16.398 6.608 1.00 94.50 80 GLU A O 1
ATOM 617 N N . GLU A 1 81 ? -14.724 -14.995 5.600 1.00 93.44 81 GLU A N 1
ATOM 618 C CA . GLU A 1 81 ? -13.749 -14.970 6.696 1.00 93.44 81 GLU A CA 1
ATOM 619 C C . GLU A 1 81 ? -14.360 -14.423 8.000 1.00 93.44 81 GLU A C 1
ATOM 621 O O . GLU A 1 81 ? -14.173 -15.021 9.057 1.00 93.44 81 GLU A O 1
ATOM 626 N N . GLU A 1 82 ? -15.133 -13.333 7.929 1.00 94.06 82 GLU A N 1
ATOM 627 C CA . GLU A 1 82 ? -15.842 -12.742 9.074 1.00 94.06 82 GLU A CA 1
ATOM 628 C C . GLU A 1 82 ? -16.846 -13.725 9.697 1.00 94.06 82 GLU A C 1
ATOM 630 O O . GLU A 1 82 ? -16.853 -13.883 10.916 1.00 94.06 82 GLU A O 1
ATOM 635 N N . ALA A 1 83 ? -17.630 -14.441 8.884 1.00 96.75 83 ALA A N 1
ATOM 636 C CA . ALA A 1 83 ? -18.592 -15.430 9.376 1.00 96.75 83 ALA A CA 1
ATOM 637 C C . ALA A 1 83 ? -17.908 -16.621 10.073 1.00 96.75 83 ALA A C 1
ATOM 639 O O . ALA A 1 83 ? -18.386 -17.113 11.095 1.00 96.75 83 ALA A O 1
ATOM 640 N N . ILE A 1 84 ? -16.771 -17.084 9.540 1.00 97.00 84 ILE A N 1
ATOM 641 C CA . ILE A 1 84 ? -15.980 -18.155 10.164 1.00 97.00 84 ILE A CA 1
ATOM 642 C C . ILE A 1 84 ? -15.352 -17.667 11.475 1.00 97.00 84 ILE A C 1
ATOM 644 O O . ILE A 1 84 ? -15.346 -18.398 12.468 1.00 97.00 84 ILE A O 1
ATOM 648 N N . LEU A 1 85 ? -14.827 -16.440 11.493 1.00 96.31 85 LEU A N 1
ATOM 649 C CA . LEU A 1 85 ? -14.256 -15.835 12.692 1.00 96.31 85 LEU A CA 1
ATOM 650 C C . LEU A 1 85 ? -15.305 -15.709 13.801 1.00 96.31 85 LEU A C 1
ATOM 652 O O . LEU A 1 85 ? -15.028 -16.103 14.931 1.00 96.31 85 LEU A O 1
ATOM 656 N N . GLU A 1 86 ? -16.491 -15.194 13.479 1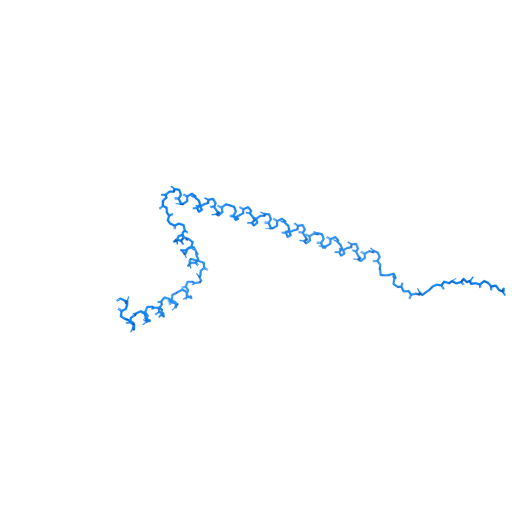.00 97.19 86 GLU A N 1
ATOM 657 C CA . GLU A 1 86 ? -17.610 -15.059 14.416 1.00 97.19 86 GLU A CA 1
ATOM 658 C C . GLU A 1 86 ? -17.988 -16.415 15.023 1.00 97.19 86 GLU A C 1
ATOM 660 O O . GLU A 1 86 ? -17.984 -16.556 16.245 1.00 97.19 86 GLU A O 1
ATOM 665 N N . LEU A 1 87 ? -18.157 -17.449 14.189 1.00 97.44 87 LEU A N 1
ATOM 666 C CA . LEU A 1 87 ? -18.426 -18.818 14.643 1.00 97.44 87 LEU A CA 1
ATOM 667 C C . LEU A 1 87 ? -17.371 -19.327 15.642 1.00 97.44 87 LEU A C 1
ATOM 669 O O . LEU A 1 87 ? -17.700 -19.981 16.634 1.00 97.44 87 LEU A O 1
ATOM 673 N N . TYR A 1 88 ? -16.088 -19.055 15.392 1.00 97.94 88 TYR A N 1
ATOM 674 C CA . TYR A 1 88 ? -15.012 -19.479 16.290 1.00 97.94 88 TYR A CA 1
ATOM 675 C C . TYR A 1 88 ? -14.964 -18.663 17.583 1.00 97.94 88 TYR A C 1
ATOM 677 O O . TYR A 1 88 ? -14.699 -19.230 18.642 1.00 97.94 88 TYR A O 1
ATOM 685 N N . LEU A 1 89 ? -15.239 -17.360 17.529 1.00 97.62 89 LEU A N 1
ATOM 686 C CA . LEU A 1 89 ? -15.310 -16.517 18.723 1.00 97.62 89 LEU A CA 1
ATOM 687 C C . LEU A 1 89 ? -16.489 -16.911 19.618 1.00 97.62 89 LEU A C 1
ATOM 689 O O . LEU A 1 89 ? -16.308 -17.013 20.832 1.00 97.62 89 LEU A O 1
ATOM 693 N N . GLU A 1 90 ? -17.653 -17.212 19.038 1.00 97.31 90 GLU A N 1
ATOM 694 C CA . GLU A 1 90 ? -18.810 -17.748 19.763 1.00 97.31 90 GLU A CA 1
ATOM 695 C C . GLU A 1 90 ? -18.469 -19.066 20.465 1.00 97.31 90 GLU A C 1
ATOM 697 O O . GLU A 1 90 ? -18.717 -19.219 21.662 1.00 97.31 90 GLU A O 1
ATOM 702 N N . ALA A 1 91 ? -17.825 -20.000 19.756 1.00 97.25 91 ALA A N 1
ATOM 703 C CA . ALA A 1 91 ? -17.407 -21.281 20.326 1.00 97.25 91 ALA A CA 1
ATOM 704 C C . ALA A 1 91 ? -16.414 -21.128 21.495 1.00 97.25 91 ALA A C 1
ATOM 706 O O . ALA A 1 91 ? -16.359 -21.984 22.381 1.00 97.25 91 ALA A O 1
ATOM 707 N N . LEU A 1 92 ? -15.639 -20.039 21.509 1.00 97.69 92 LEU A N 1
ATOM 708 C CA . LEU A 1 92 ? -14.701 -19.693 22.578 1.00 97.69 92 LEU A CA 1
ATOM 709 C C . LEU A 1 92 ? -15.317 -18.805 23.675 1.00 97.69 92 LEU A C 1
ATOM 711 O O . LEU A 1 92 ? -14.629 -18.500 24.650 1.00 97.69 92 LEU A O 1
ATOM 715 N N . GLY A 1 93 ? -16.582 -18.384 23.546 1.00 95.62 93 GLY A N 1
ATOM 716 C CA . GLY A 1 93 ? -17.237 -17.463 24.484 1.00 95.62 93 GLY A CA 1
ATOM 717 C C . GLY A 1 93 ? -16.636 -16.052 24.481 1.00 95.62 93 GLY A C 1
ATOM 718 O O . GLY A 1 93 ? -16.629 -15.383 25.512 1.00 95.62 93 GLY A O 1
ATOM 719 N N . MET A 1 94 ? -16.075 -15.632 23.345 1.00 94.06 94 MET A N 1
ATOM 720 C CA . MET A 1 94 ? -15.438 -14.324 23.133 1.00 94.06 94 MET A CA 1
ATOM 721 C C . MET A 1 94 ? -16.295 -13.353 22.305 1.00 94.06 94 MET A C 1
ATOM 723 O O . MET A 1 94 ? -15.825 -12.252 22.009 1.00 94.06 94 MET A O 1
ATOM 727 N N . ALA A 1 95 ? -17.497 -13.778 21.907 1.00 72.38 95 ALA A N 1
ATOM 728 C CA . ALA A 1 95 ? -18.484 -12.979 21.183 1.00 72.38 95 ALA A CA 1
ATOM 729 C C . ALA A 1 95 ? -19.350 -12.139 22.136 1.00 72.38 95 ALA A C 1
ATOM 731 O O . ALA A 1 95 ? -19.721 -12.661 23.214 1.00 72.38 95 ALA A O 1
#

Secondary structure (DSSP, 8-state):
---------------HHHHHHHHHHHHHHHHHHHHHHHHHHHHHHHHHHHHHHHHHTT--HHHHHHHHHHHHS-HHHHHHHHHHHHHHHHHTT--

Foldseek 3Di:
DDDDDDDDDPDDPPDPVVVVVVVVVVVVVVVVVVVVVVVVVVVVVVVVVVLVVCVVVPDDSVVVVVVVVLVPDDPVVSVVVVVVVVVVCVVVVND

pLDDT: mean 87.23, std 17.13, range [45.94, 98.62]

Organism: NCBI:txid3149229

Radius of gyration: 30.89 Å; chains: 1; bounding box: 81×41×69 Å

Sequence (95 aa):
MGAATHAPAAARNASVGDNGIAADQLRAIIERVERLHEEKKALEEDIRDVYAEAKGTGFDTKIIKKIVAIRRQDHAARKEEEAILELYLEALGMA

InterPro domains:
  IPR018753 GapR-like [MF_00797] (17-94)
  IPR046367 GapR-like, DNA-binding domain [NF010247] (19-94)
  IPR046367 GapR-like, DNA-binding domain [PF10073] (22-93)